Protein AF-A0A9J8B4P1-F1 (afdb_monomer)

Foldseek 3Di:
DVVVVVVVVVVVVCVVVVNVVVCVVPVVVCVCVPDPDPVFQDALCLQLVQEDEDADDPPDPRRVVSVVVSVVSSVVRNVQAVVVVPDPPDPCPPVDRDHNLVVVCVQAVGSTQDDDPVCNVVRHRYHYDDPPPPDDDPDRDHDDPD

Structure (mmCIF, N/CA/C/O backbone):
data_AF-A0A9J8B4P1-F1
#
_entry.id   AF-A0A9J8B4P1-F1
#
loop_
_atom_site.group_PDB
_atom_site.id
_atom_site.type_symbol
_atom_site.label_atom_id
_atom_site.label_alt_id
_atom_site.label_comp_id
_atom_site.label_asym_id
_atom_site.label_entity_id
_atom_site.label_seq_id
_atom_site.pdbx_PDB_ins_code
_atom_site.Cartn_x
_atom_site.Cartn_y
_atom_site.Cartn_z
_atom_site.occupancy
_atom_site.B_iso_or_equiv
_atom_site.auth_seq_id
_atom_site.auth_comp_id
_atom_site.auth_asym_id
_atom_site.auth_atom_id
_atom_site.pdbx_PDB_model_num
ATOM 1 N N . MET A 1 1 ? -28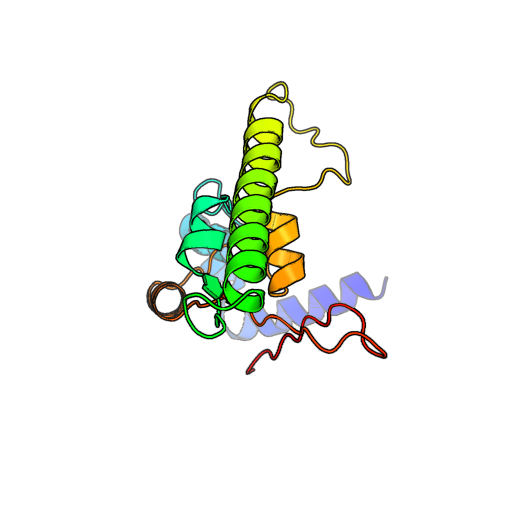.138 19.062 13.018 1.00 59.84 1 MET A N 1
ATOM 2 C CA . MET A 1 1 ? -29.060 18.254 13.854 1.00 59.84 1 MET A CA 1
ATOM 3 C C . MET A 1 1 ? -29.271 16.813 13.357 1.00 59.84 1 MET A C 1
ATOM 5 O O . MET A 1 1 ? -29.321 15.924 14.192 1.00 59.84 1 MET A O 1
ATOM 9 N N . ARG A 1 2 ? -29.331 16.532 12.039 1.00 76.94 2 ARG A N 1
ATOM 10 C CA . ARG A 1 2 ? -29.492 15.154 11.502 1.00 76.94 2 ARG A CA 1
ATOM 11 C C . ARG A 1 2 ? -28.395 14.161 11.910 1.00 76.94 2 ARG A C 1
ATOM 13 O O . ARG A 1 2 ? -28.707 13.007 12.165 1.00 76.94 2 ARG A O 1
ATOM 20 N N . LEU A 1 3 ? -27.141 14.608 12.005 1.00 86.31 3 LEU A N 1
ATOM 21 C CA . LEU A 1 3 ? -26.015 13.741 12.369 1.00 86.31 3 LEU A CA 1
ATOM 22 C C . LEU A 1 3 ? -26.206 13.078 13.741 1.00 86.31 3 LEU A C 1
ATOM 24 O O . LEU A 1 3 ? -26.005 11.880 13.867 1.00 86.31 3 LEU A O 1
ATOM 28 N N . ILE A 1 4 ? -26.670 13.835 14.739 1.00 87.50 4 ILE A N 1
ATOM 29 C CA . ILE A 1 4 ? -26.903 13.322 16.098 1.00 87.50 4 ILE A CA 1
ATOM 30 C C . ILE A 1 4 ? -27.969 12.220 16.087 1.00 87.50 4 ILE A C 1
ATOM 32 O O . ILE A 1 4 ? -27.790 11.197 16.735 1.00 87.50 4 ILE A O 1
ATOM 36 N N . LEU A 1 5 ? -29.042 12.391 15.307 1.00 89.50 5 LEU A N 1
ATOM 37 C CA . LEU A 1 5 ? -30.097 11.381 15.177 1.00 89.50 5 LEU A CA 1
ATOM 38 C C . LEU A 1 5 ? -29.591 10.105 14.489 1.00 89.50 5 LEU A C 1
ATOM 40 O O . LEU A 1 5 ? -29.938 9.007 14.913 1.00 89.50 5 LEU A O 1
ATOM 44 N N . MET A 1 6 ? -28.748 10.237 13.461 1.00 92.19 6 MET A N 1
ATOM 45 C CA . MET A 1 6 ? -28.141 9.082 12.787 1.00 92.19 6 MET A CA 1
ATOM 46 C C . MET A 1 6 ? -27.167 8.338 13.705 1.00 92.19 6 MET A C 1
ATOM 48 O O . MET A 1 6 ? -27.204 7.114 13.771 1.00 92.19 6 MET A O 1
ATOM 52 N N . LEU A 1 7 ? -26.338 9.067 14.457 1.00 89.31 7 LEU A N 1
ATOM 53 C CA . LEU A 1 7 ? -25.424 8.478 15.437 1.00 89.31 7 LEU A CA 1
ATOM 54 C C . LEU A 1 7 ? -26.180 7.789 16.581 1.00 89.31 7 LEU A C 1
ATOM 56 O O . LEU A 1 7 ? -25.760 6.729 17.036 1.00 89.31 7 LEU A O 1
ATOM 60 N N . ASP A 1 8 ? -27.313 8.346 17.015 1.00 90.69 8 ASP A N 1
ATOM 61 C CA . ASP A 1 8 ? -28.178 7.719 18.017 1.00 90.69 8 ASP A CA 1
ATOM 62 C C . ASP A 1 8 ? -28.805 6.416 17.498 1.00 90.69 8 ASP A C 1
ATOM 64 O O . ASP A 1 8 ? -28.813 5.406 18.202 1.00 90.69 8 ASP A O 1
ATOM 68 N N . GLN A 1 9 ? -29.266 6.390 16.244 1.00 92.12 9 GLN A N 1
ATOM 69 C CA . GLN A 1 9 ? -29.772 5.159 15.633 1.00 92.12 9 GLN A CA 1
ATOM 70 C C . GLN A 1 9 ? -28.678 4.109 15.431 1.00 92.12 9 GLN A C 1
ATOM 72 O O . GLN A 1 9 ? -28.901 2.942 15.752 1.00 92.12 9 GLN A O 1
ATOM 77 N N . LEU A 1 10 ? -27.486 4.512 14.981 1.00 90.56 10 LEU A N 1
ATOM 78 C CA . LEU A 1 10 ? -26.332 3.620 14.889 1.00 90.56 10 LEU A CA 1
ATOM 79 C C . LEU A 1 10 ? -26.010 3.021 16.264 1.00 90.56 10 LEU A C 1
ATOM 81 O O . LEU A 1 10 ? -25.890 1.806 16.399 1.00 90.56 10 LEU A O 1
ATOM 85 N N . ARG A 1 11 ? -25.957 3.857 17.308 1.00 89.38 11 ARG A N 1
ATOM 86 C CA . ARG A 1 11 ? -25.719 3.417 18.688 1.00 89.38 11 ARG A CA 1
ATOM 87 C C . ARG A 1 11 ? -26.765 2.405 19.149 1.00 89.38 11 ARG A C 1
ATOM 89 O O . ARG A 1 11 ? -26.389 1.390 19.727 1.00 89.38 11 ARG A O 1
ATOM 96 N N . LYS A 1 12 ? -28.051 2.663 18.897 1.00 92.88 12 LYS A N 1
ATOM 97 C CA . LYS A 1 12 ? -29.147 1.736 19.223 1.00 92.88 12 LYS A CA 1
ATOM 98 C C . LYS A 1 12 ? -29.006 0.404 18.487 1.00 92.88 12 LYS A C 1
ATOM 100 O O . LYS A 1 12 ? -29.201 -0.639 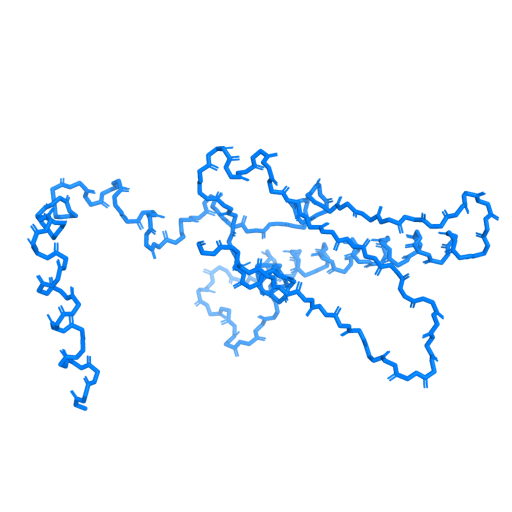19.098 1.00 92.88 12 LYS A O 1
ATOM 105 N N . GLY A 1 13 ? -28.602 0.425 17.217 1.00 92.88 13 GLY A N 1
ATOM 106 C CA . GLY A 1 13 ? -28.299 -0.788 16.453 1.00 92.88 13 GLY A CA 1
ATOM 107 C C . GLY A 1 13 ? -27.156 -1.598 17.070 1.00 92.88 13 GLY A C 1
ATOM 108 O O . GLY A 1 13 ? -27.289 -2.801 17.268 1.00 92.88 13 GLY A O 1
ATOM 109 N N . LEU A 1 14 ? -26.064 -0.936 17.460 1.00 91.56 14 LEU A N 1
ATOM 110 C CA . LEU A 1 14 ? -24.924 -1.583 18.122 1.00 91.56 14 LEU A CA 1
ATOM 111 C C . LEU A 1 14 ? -25.268 -2.098 19.533 1.00 91.56 14 LEU A C 1
ATOM 113 O O . LEU A 1 14 ? -24.717 -3.106 19.972 1.00 91.56 14 LEU A O 1
ATOM 117 N N . GLN A 1 15 ? -26.194 -1.441 20.243 1.00 93.12 15 GLN A N 1
ATOM 118 C CA . GLN A 1 15 ? -26.684 -1.890 21.553 1.00 93.12 15 GLN A CA 1
ATOM 119 C C . GLN A 1 15 ? -27.367 -3.258 21.501 1.00 93.12 15 GLN A C 1
ATOM 121 O O . GLN A 1 15 ? -27.262 -3.995 22.478 1.00 93.12 15 GLN A O 1
ATOM 126 N N . LEU A 1 16 ? -28.009 -3.619 20.383 1.00 92.50 16 LEU A N 1
ATOM 127 C CA . LEU A 1 16 ? -28.644 -4.934 20.215 1.00 92.50 16 LEU A CA 1
ATOM 128 C C . LEU A 1 16 ? -27.646 -6.095 20.336 1.00 92.50 16 LEU A C 1
ATOM 130 O O . LEU A 1 16 ? -28.035 -7.194 20.712 1.00 92.50 16 LEU A O 1
ATOM 134 N N . TYR A 1 17 ? -26.366 -5.838 20.062 1.00 90.62 17 TYR A N 1
ATOM 135 C CA . TYR A 1 17 ? -25.279 -6.816 20.144 1.00 90.62 17 TYR A CA 1
ATOM 136 C C . TYR A 1 17 ? -24.443 -6.674 21.426 1.00 90.62 17 TYR A C 1
ATOM 138 O O . TYR A 1 17 ? -23.337 -7.196 21.504 1.00 90.62 17 TYR A O 1
ATOM 146 N N . GLU A 1 18 ? -24.921 -5.898 22.406 1.00 91.00 18 GLU A N 1
ATOM 147 C CA . GLU A 1 18 ? -24.185 -5.517 23.622 1.00 91.00 18 GLU A CA 1
ATOM 148 C C . GLU A 1 18 ? -22.818 -4.846 23.374 1.00 91.00 18 GLU A C 1
ATOM 150 O O . GLU A 1 18 ? -22.034 -4.658 24.308 1.00 91.00 18 GLU A O 1
ATOM 155 N N . LEU A 1 19 ? -22.533 -4.401 22.144 1.00 88.12 19 LEU A N 1
ATOM 156 C CA . LEU A 1 19 ? -21.224 -3.862 21.775 1.00 88.12 19 LEU A CA 1
ATOM 157 C C . LEU A 1 19 ? -20.774 -2.692 22.674 1.00 88.12 19 LEU A C 1
ATOM 159 O O . LEU A 1 19 ? -19.626 -2.703 23.109 1.00 88.12 19 LEU A O 1
ATOM 163 N N . PRO A 1 20 ? -21.634 -1.725 23.063 1.00 88.25 20 PRO A N 1
ATOM 164 C CA . PRO A 1 20 ? -21.214 -0.637 23.952 1.00 88.25 20 PRO A CA 1
ATOM 165 C C . PRO A 1 20 ? -20.763 -1.105 25.339 1.00 88.25 20 PRO A C 1
ATOM 167 O O . PRO A 1 20 ? -19.941 -0.447 25.972 1.00 88.25 20 PRO A O 1
ATOM 170 N N . LYS A 1 21 ? -21.307 -2.224 25.827 1.00 90.00 21 LYS A N 1
ATOM 171 C CA . LYS A 1 21 ? -20.906 -2.828 27.100 1.00 90.00 21 LYS A CA 1
ATOM 172 C C . LYS A 1 21 ? -19.535 -3.482 26.945 1.00 90.00 21 LYS A C 1
ATOM 174 O O . LYS A 1 21 ? -18.654 -3.189 27.742 1.00 90.00 21 LYS A O 1
ATOM 179 N N . ILE A 1 22 ? -19.329 -4.251 25.873 1.00 90.31 22 ILE A N 1
ATOM 180 C CA . ILE A 1 22 ? -18.033 -4.864 25.533 1.00 90.31 22 ILE A CA 1
ATOM 181 C C . ILE A 1 22 ? -16.949 -3.792 25.373 1.00 90.31 22 ILE A C 1
ATOM 183 O O . ILE A 1 22 ? -15.906 -3.894 26.007 1.00 90.31 22 ILE A O 1
ATOM 187 N N . MET A 1 23 ? -17.218 -2.724 24.615 1.00 88.88 23 MET A N 1
ATOM 188 C CA . MET A 1 23 ? -16.279 -1.611 24.424 1.00 88.88 23 MET A CA 1
ATOM 189 C C . MET A 1 23 ? -15.918 -0.906 25.734 1.00 88.88 23 MET A C 1
ATOM 191 O O . MET A 1 23 ? -14.796 -0.439 25.885 1.00 88.88 23 MET A O 1
ATOM 195 N N . LYS A 1 24 ? -16.858 -0.815 26.684 1.00 88.50 24 LYS A N 1
ATOM 196 C CA . LYS A 1 24 ? -16.604 -0.219 28.001 1.00 88.50 24 LYS A CA 1
ATOM 197 C C . LYS A 1 24 ? -15.796 -1.151 28.910 1.00 88.50 24 LYS A C 1
ATOM 199 O O . LYS A 1 24 ? -15.020 -0.672 29.727 1.00 88.50 24 LYS A O 1
ATOM 204 N N . THR A 1 25 ? -16.003 -2.460 28.795 1.00 93.00 25 THR A N 1
ATOM 205 C CA . THR A 1 25 ? -15.314 -3.474 29.606 1.00 93.00 25 THR A CA 1
ATOM 206 C C . THR A 1 25 ? -13.911 -3.789 29.084 1.00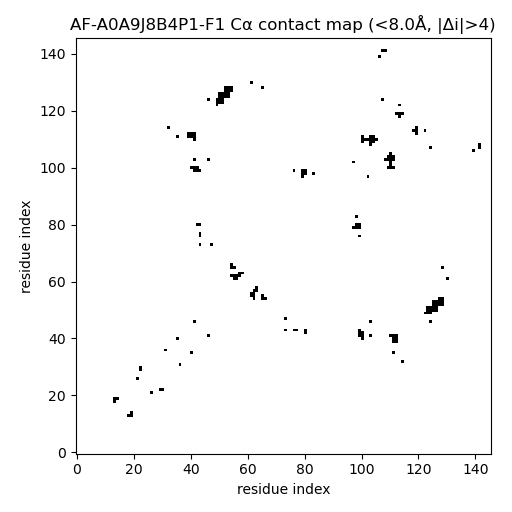 93.00 25 THR A C 1
ATOM 208 O O . THR A 1 25 ? -13.012 -4.012 29.885 1.00 93.00 25 THR A O 1
ATOM 211 N N . HIS A 1 26 ? -13.718 -3.771 27.765 1.00 90.38 26 HIS A N 1
ATOM 212 C CA . HIS A 1 26 ? -12.479 -4.136 27.072 1.00 90.38 26 HIS A CA 1
ATOM 213 C C . HIS A 1 26 ? -12.007 -2.992 26.168 1.00 90.38 26 HIS A C 1
ATOM 215 O O . HIS A 1 26 ? -11.839 -3.154 24.956 1.00 90.38 26 HIS A O 1
ATOM 221 N N . GLN A 1 27 ? -11.882 -1.796 26.746 1.00 85.44 27 GLN A N 1
ATOM 222 C CA . GLN A 1 27 ? -11.559 -0.579 26.000 1.00 85.44 27 GLN A CA 1
ATOM 223 C C . GLN A 1 27 ? -10.199 -0.676 25.298 1.00 85.44 27 GLN A C 1
ATOM 225 O O . GLN A 1 27 ? -10.069 -0.246 24.158 1.00 85.44 27 GLN A O 1
ATOM 230 N N . ASP A 1 28 ? -9.222 -1.277 25.964 1.00 83.62 28 ASP A N 1
ATOM 231 C CA . ASP A 1 28 ? -7.874 -1.554 25.471 1.00 83.62 28 ASP A CA 1
ATOM 232 C C . ASP A 1 28 ? -7.867 -2.441 24.218 1.00 83.62 28 ASP A C 1
ATOM 234 O O . ASP A 1 28 ? -7.116 -2.181 23.283 1.00 83.62 28 ASP A O 1
ATOM 238 N N . LEU A 1 29 ? -8.749 -3.442 24.160 1.00 81.81 29 LEU A N 1
ATOM 239 C CA . LEU A 1 29 ? -8.877 -4.331 23.001 1.00 81.81 29 LEU A CA 1
ATOM 240 C C . LEU A 1 29 ? -9.715 -3.714 21.878 1.00 81.81 29 LEU A C 1
ATOM 242 O O . LEU A 1 29 ? -9.470 -3.968 20.701 1.00 81.81 29 LEU A O 1
ATOM 246 N N . CYS A 1 30 ? -10.726 -2.919 22.232 1.00 81.81 30 CYS A N 1
ATOM 247 C CA . CYS A 1 30 ? -11.662 -2.343 21.271 1.00 81.81 30 CYS A CA 1
ATOM 248 C C . CYS A 1 30 ? -11.129 -1.068 20.616 1.00 81.81 30 CYS A C 1
ATOM 250 O O . CYS A 1 30 ? -11.416 -0.828 19.447 1.00 81.81 30 CYS A O 1
ATOM 252 N N . GLN A 1 31 ? -10.369 -0.241 21.335 1.00 79.62 31 GLN A N 1
ATOM 253 C CA . GLN A 1 31 ? -9.851 1.022 20.808 1.00 79.62 31 GLN A CA 1
ATOM 254 C C . GLN A 1 31 ? -9.053 0.829 19.502 1.00 79.62 31 GLN A C 1
ATOM 256 O O . GLN A 1 31 ? -9.369 1.541 18.547 1.00 79.62 31 GLN A O 1
ATOM 261 N N . PRO A 1 32 ? -8.122 -0.143 19.385 1.00 74.75 32 PRO A N 1
ATOM 262 C CA . PRO A 1 32 ? -7.376 -0.381 18.147 1.00 74.75 32 PRO A CA 1
ATOM 263 C C . PRO A 1 32 ? -8.237 -0.776 16.937 1.00 74.75 32 PRO A C 1
ATOM 265 O O . PRO A 1 32 ? -7.794 -0.626 15.802 1.00 74.75 32 PRO A O 1
ATOM 268 N N . LEU A 1 33 ? -9.463 -1.276 17.154 1.00 75.38 33 LEU A N 1
ATOM 269 C CA . LEU A 1 33 ? -10.391 -1.645 16.075 1.00 75.38 33 LEU A CA 1
ATOM 270 C C . LEU A 1 33 ? -11.036 -0.424 15.409 1.00 75.38 33 LEU A C 1
ATOM 272 O O . LEU A 1 33 ? -11.478 -0.506 14.267 1.00 75.38 33 LEU A O 1
ATOM 276 N N . PHE A 1 34 ? -11.126 0.692 16.133 1.00 75.00 34 PHE A N 1
ATOM 277 C CA . PHE A 1 34 ? -11.779 1.918 15.663 1.00 75.00 34 PHE A CA 1
ATOM 278 C C . P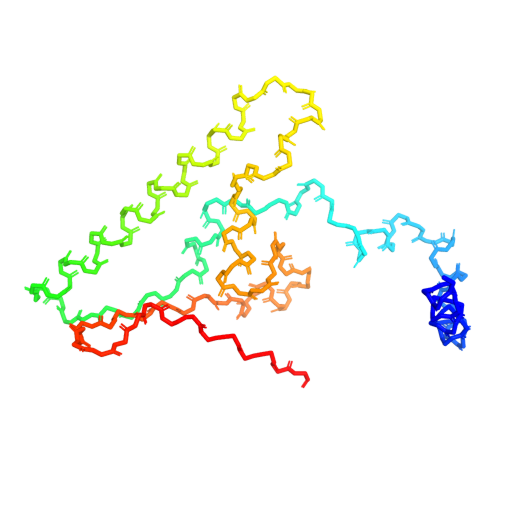HE A 1 34 ? -10.798 3.072 15.461 1.00 75.00 34 PHE A C 1
ATOM 280 O O . PHE A 1 34 ? -11.102 4.017 14.736 1.00 75.00 34 PHE A O 1
ATOM 287 N N . VAL A 1 35 ? -9.640 3.014 16.119 1.00 68.81 35 VAL A N 1
ATOM 288 C CA . VAL A 1 35 ? -8.597 4.033 16.076 1.00 68.81 35 VAL A CA 1
ATOM 289 C C . VAL A 1 35 ? -7.273 3.341 15.798 1.00 68.81 35 VAL A C 1
ATOM 291 O O . VAL A 1 35 ? -6.849 2.465 16.544 1.00 68.81 35 VAL A O 1
ATOM 294 N N . THR A 1 36 ? -6.596 3.752 14.733 1.00 64.06 36 THR A N 1
ATOM 295 C CA . THR A 1 36 ? -5.246 3.285 14.414 1.00 64.06 36 THR A CA 1
ATOM 296 C C . THR A 1 36 ? -4.272 3.660 15.532 1.00 64.06 36 THR A C 1
ATOM 298 O O . THR A 1 36 ? -4.092 4.844 15.813 1.00 64.06 36 THR A O 1
ATOM 301 N N . GLY A 1 37 ? -3.661 2.658 16.172 1.00 63.31 37 GLY A N 1
ATOM 302 C CA . GLY A 1 37 ? -2.547 2.846 17.112 1.00 63.31 37 GLY A CA 1
ATOM 303 C C . GLY A 1 37 ? -1.227 3.200 16.411 1.00 63.31 37 GLY A C 1
ATOM 304 O O . GLY A 1 37 ? -1.122 3.064 15.192 1.00 63.31 37 GLY A O 1
ATOM 305 N N . GLU A 1 38 ? -0.223 3.622 17.186 1.00 59.25 38 GLU A N 1
ATOM 306 C CA . GLU A 1 38 ? 1.090 4.077 16.683 1.00 59.25 38 GLU A CA 1
ATOM 307 C C . GLU A 1 38 ? 1.824 3.001 15.854 1.00 59.25 38 GLU A C 1
ATOM 309 O O . GLU A 1 38 ? 2.329 3.305 14.775 1.00 59.25 38 GLU A O 1
ATOM 314 N N . ASP A 1 39 ? 1.758 1.727 16.261 1.00 60.47 39 ASP A N 1
ATOM 315 C CA . ASP A 1 39 ? 2.380 0.588 15.553 1.00 60.47 39 ASP A CA 1
ATOM 316 C C . ASP A 1 39 ? 1.741 0.249 14.189 1.00 60.47 39 ASP A C 1
ATOM 318 O O . ASP A 1 39 ? 2.261 -0.570 13.429 1.00 60.47 39 ASP A O 1
ATOM 322 N N . ASN A 1 40 ? 0.601 0.862 13.851 1.00 67.12 40 ASN A N 1
ATOM 323 C CA . ASN A 1 40 ? -0.088 0.643 12.576 1.00 67.12 40 ASN A CA 1
ATOM 324 C C . ASN A 1 40 ? 0.183 1.748 11.546 1.00 67.12 40 ASN A C 1
ATOM 326 O O . ASN A 1 40 ? -0.484 1.779 10.503 1.00 67.12 40 ASN A O 1
ATOM 330 N N . LYS A 1 41 ? 1.151 2.641 11.804 1.00 78.81 41 LYS A N 1
ATOM 331 C CA . LYS A 1 41 ? 1.588 3.630 10.815 1.00 78.81 41 LYS A CA 1
ATOM 332 C C . LYS A 1 41 ? 2.086 2.917 9.553 1.00 78.81 41 LYS A C 1
ATOM 334 O O . LYS A 1 41 ? 2.780 1.901 9.619 1.00 78.81 41 LYS A O 1
ATOM 339 N N . VAL A 1 42 ? 1.665 3.428 8.401 1.00 87.25 42 VAL A N 1
ATOM 340 C CA . VAL A 1 42 ? 2.099 2.950 7.086 1.00 87.25 42 VAL A CA 1
ATOM 341 C C . VAL A 1 42 ? 3.433 3.603 6.754 1.00 87.25 42 VAL A C 1
ATOM 343 O O . VAL A 1 42 ? 3.538 4.824 6.821 1.00 87.25 42 VAL A O 1
ATOM 346 N N . ASP A 1 43 ? 4.407 2.778 6.393 1.00 91.25 43 ASP A N 1
ATOM 347 C CA . ASP A 1 43 ? 5.755 3.159 5.974 1.00 91.25 43 ASP A CA 1
ATOM 348 C C . ASP A 1 43 ? 5.962 2.824 4.485 1.00 91.25 43 ASP A C 1
ATOM 350 O O . ASP A 1 43 ? 5.152 2.111 3.868 1.00 91.25 43 ASP A O 1
ATOM 354 N N . ALA A 1 44 ? 7.006 3.394 3.879 1.00 92.94 44 ALA A N 1
ATOM 355 C CA . ALA A 1 44 ? 7.309 3.206 2.463 1.00 92.94 44 ALA A CA 1
ATOM 356 C C . ALA A 1 44 ? 7.555 1.724 2.146 1.00 92.94 44 ALA A C 1
ATOM 358 O O . ALA A 1 44 ? 7.050 1.196 1.148 1.00 92.94 44 ALA A O 1
ATOM 359 N N . VAL A 1 45 ? 8.268 1.039 3.046 1.00 93.75 45 VAL A N 1
ATOM 360 C CA . VAL A 1 45 ? 8.610 -0.384 2.941 1.00 93.75 45 VAL A CA 1
ATOM 361 C C . VAL A 1 45 ? 7.352 -1.235 2.794 1.00 93.75 45 VAL A C 1
ATOM 363 O O . VAL A 1 45 ? 7.262 -2.041 1.871 1.00 93.75 45 VAL A O 1
ATOM 366 N N . PHE A 1 46 ? 6.334 -1.008 3.621 1.00 92.44 46 PHE A N 1
ATOM 367 C CA . PHE A 1 46 ? 5.085 -1.755 3.588 1.00 92.44 46 PHE A CA 1
ATOM 368 C C . PHE A 1 46 ? 4.368 -1.618 2.241 1.00 92.44 46 PHE A C 1
ATOM 370 O O . PHE A 1 46 ? 3.893 -2.617 1.696 1.00 92.44 46 PHE A O 1
ATOM 377 N N . ILE A 1 47 ? 4.274 -0.409 1.675 1.00 93.12 47 ILE A N 1
ATOM 378 C CA . ILE A 1 47 ? 3.625 -0.214 0.366 1.00 93.12 47 ILE A CA 1
ATOM 379 C C . ILE A 1 47 ? 4.394 -0.969 -0.725 1.00 93.12 47 ILE A C 1
ATOM 381 O O . ILE A 1 47 ? 3.781 -1.639 -1.560 1.00 93.12 47 ILE A O 1
ATOM 385 N N . LEU A 1 48 ? 5.726 -0.896 -0.712 1.00 93.50 48 LEU A N 1
ATOM 386 C CA . LEU A 1 48 ? 6.581 -1.522 -1.721 1.00 93.50 48 LEU A CA 1
ATOM 387 C C . LEU A 1 48 ? 6.580 -3.053 -1.615 1.00 93.50 48 LEU A C 1
ATOM 389 O O . LEU A 1 48 ? 6.384 -3.730 -2.624 1.00 93.50 48 LEU A O 1
ATOM 393 N N . GLU A 1 49 ? 6.701 -3.614 -0.411 1.00 93.44 49 GLU A N 1
ATOM 394 C CA . GLU A 1 49 ? 6.673 -5.065 -0.174 1.00 93.44 49 GLU A CA 1
ATOM 395 C C . GLU A 1 49 ? 5.346 -5.708 -0.579 1.00 93.44 49 GLU A C 1
ATOM 397 O O . GLU A 1 49 ? 5.315 -6.860 -1.023 1.00 93.44 49 GLU A O 1
ATOM 402 N N . ASN A 1 50 ? 4.245 -4.968 -0.455 1.00 92.69 50 ASN A N 1
ATOM 403 C CA . ASN A 1 50 ? 2.921 -5.431 -0.857 1.00 92.69 50 ASN A CA 1
ATOM 404 C C . ASN A 1 50 ? 2.579 -5.076 -2.309 1.00 92.69 50 ASN A C 1
ATOM 406 O O . ASN A 1 50 ? 1.559 -5.531 -2.829 1.00 92.69 50 ASN A O 1
ATOM 410 N N . SER A 1 51 ? 3.435 -4.323 -3.001 1.00 93.06 51 SER A N 1
ATOM 411 C CA . SER A 1 51 ? 3.261 -4.019 -4.417 1.00 93.06 51 SER A CA 1
ATOM 412 C C . SER A 1 51 ? 3.620 -5.219 -5.294 1.00 93.06 51 SER A C 1
ATOM 414 O O . SER A 1 51 ? 4.622 -5.912 -5.104 1.00 93.06 51 SER A O 1
ATOM 416 N N . ARG A 1 52 ? 2.775 -5.486 -6.287 1.00 94.25 52 ARG A N 1
ATOM 417 C CA . ARG A 1 52 ? 2.963 -6.512 -7.318 1.00 94.25 52 ARG A CA 1
ATOM 418 C C . ARG A 1 52 ? 2.878 -5.840 -8.689 1.00 94.25 52 ARG A C 1
ATOM 420 O O . ARG A 1 52 ? 1.814 -5.856 -9.317 1.00 94.25 52 ARG A O 1
ATOM 427 N N . PRO A 1 53 ? 3.965 -5.181 -9.127 1.00 93.12 53 PRO A N 1
ATOM 428 C CA . PRO A 1 53 ? 4.051 -4.614 -10.463 1.00 93.12 53 PRO A CA 1
ATOM 429 C C . PRO A 1 53 ? 4.073 -5.706 -11.534 1.00 93.12 53 PRO A C 1
ATOM 431 O O . PRO A 1 53 ? 4.804 -6.691 -11.435 1.00 93.12 53 PRO A O 1
ATOM 434 N N . VAL A 1 54 ? 3.265 -5.517 -12.574 1.00 93.12 54 VAL A N 1
ATOM 435 C CA . VAL A 1 54 ? 3.232 -6.376 -13.760 1.00 93.12 54 VAL A CA 1
ATOM 436 C C . VAL A 1 54 ? 4.114 -5.742 -14.825 1.00 93.12 54 VAL A C 1
ATOM 438 O O . VAL A 1 54 ? 3.672 -4.846 -15.542 1.00 93.12 54 VAL A O 1
ATOM 441 N N . PHE A 1 55 ? 5.362 -6.195 -14.902 1.00 91.62 55 PHE A N 1
ATOM 442 C CA . PHE A 1 55 ? 6.329 -5.690 -15.869 1.00 91.62 55 PHE A CA 1
ATOM 443 C C . PHE A 1 55 ? 6.138 -6.294 -17.264 1.00 91.62 55 PHE A C 1
ATOM 445 O O . PHE A 1 55 ? 5.744 -7.450 -17.429 1.00 91.62 55 PHE A O 1
ATOM 452 N N . SER A 1 56 ? 6.500 -5.503 -18.266 1.00 91.94 56 SER A N 1
ATOM 453 C CA . SER A 1 56 ? 6.762 -5.926 -19.634 1.00 91.94 56 SER A CA 1
ATOM 454 C C . SER A 1 56 ? 8.004 -6.826 -19.706 1.00 91.94 56 SER A C 1
ATOM 456 O O . SER A 1 56 ? 8.779 -6.951 -18.754 1.00 91.94 56 SER A O 1
ATOM 458 N N . GLU A 1 57 ? 8.214 -7.440 -20.872 1.00 93.31 57 GLU A N 1
ATOM 459 C CA . GLU A 1 57 ? 9.324 -8.360 -21.135 1.00 93.31 57 GLU A CA 1
ATOM 460 C C . GLU A 1 57 ? 10.697 -7.763 -20.781 1.00 93.31 57 GLU A C 1
ATOM 462 O O . GLU A 1 57 ? 11.030 -6.638 -21.178 1.00 93.31 57 GLU A O 1
ATOM 467 N N . ILE A 1 58 ? 11.502 -8.542 -20.052 1.00 91.31 58 ILE A N 1
ATOM 468 C CA . ILE A 1 58 ? 12.844 -8.158 -19.603 1.00 91.31 58 ILE A CA 1
ATOM 469 C C . ILE A 1 58 ? 13.717 -7.817 -20.816 1.00 91.31 58 ILE A C 1
ATOM 471 O O . ILE A 1 58 ? 13.779 -8.560 -21.789 1.00 91.31 58 ILE A O 1
ATOM 475 N N . GLY A 1 59 ? 14.411 -6.679 -20.747 1.00 88.31 59 GLY A N 1
ATOM 476 C CA . GLY A 1 59 ? 15.256 -6.174 -21.834 1.00 88.31 59 GLY A CA 1
ATOM 477 C C . GLY A 1 59 ? 14.530 -5.268 -22.834 1.00 88.31 59 GLY A C 1
ATOM 478 O O . GLY A 1 59 ? 15.188 -4.576 -23.610 1.00 88.31 59 GLY A O 1
ATOM 479 N N . SER A 1 60 ? 13.196 -5.187 -22.785 1.00 89.81 60 SER A N 1
ATOM 480 C CA . SER A 1 60 ? 12.446 -4.210 -23.579 1.00 89.81 60 SER A CA 1
ATOM 481 C C . SER A 1 60 ? 12.637 -2.776 -23.063 1.00 89.81 60 SER A C 1
ATOM 483 O O . SER A 1 60 ? 12.891 -2.530 -21.879 1.00 89.81 60 SER A O 1
ATOM 485 N N . ALA A 1 61 ? 12.451 -1.790 -23.948 1.00 89.19 61 ALA A N 1
ATOM 486 C CA . ALA A 1 61 ? 12.443 -0.380 -23.553 1.00 89.19 61 ALA A CA 1
ATOM 487 C C . ALA A 1 61 ? 11.322 -0.069 -22.541 1.00 89.19 61 ALA A C 1
ATOM 489 O O . ALA A 1 61 ? 11.533 0.735 -21.632 1.00 89.19 61 ALA A O 1
ATOM 490 N N . LYS A 1 62 ? 10.169 -0.748 -22.672 1.00 88.31 62 LYS A N 1
ATOM 491 C CA . LYS A 1 62 ? 9.040 -0.653 -21.736 1.00 88.31 62 LYS A CA 1
ATOM 492 C C . LYS A 1 62 ? 9.456 -1.115 -20.343 1.00 88.31 62 LYS A C 1
ATOM 494 O O . LYS A 1 62 ? 9.340 -0.334 -19.409 1.00 88.31 62 LYS A O 1
ATOM 499 N N . HIS A 1 63 ? 10.060 -2.297 -20.225 1.00 92.12 63 HIS A N 1
ATOM 500 C CA . HIS A 1 63 ? 10.549 -2.823 -18.948 1.00 92.12 63 HIS A CA 1
ATOM 501 C C . HIS A 1 63 ? 11.530 -1.871 -18.254 1.00 92.12 63 HIS A C 1
ATOM 503 O O . HIS A 1 63 ? 11.400 -1.597 -17.066 1.00 92.12 63 HIS A O 1
ATOM 509 N N . ARG A 1 64 ? 12.481 -1.289 -19.000 1.00 91.25 64 ARG A N 1
ATOM 510 C CA . ARG A 1 64 ? 13.408 -0.292 -18.437 1.00 91.25 64 ARG A CA 1
ATOM 511 C C . ARG A 1 64 ? 12.668 0.923 -17.868 1.00 91.25 64 ARG A C 1
ATOM 513 O O . ARG A 1 64 ? 13.037 1.422 -16.810 1.00 91.25 64 ARG A O 1
ATOM 520 N N . MET A 1 65 ? 11.649 1.409 -18.573 1.00 90.19 65 MET A N 1
ATOM 521 C CA . MET A 1 65 ? 10.859 2.554 -18.125 1.00 90.19 65 MET A CA 1
ATOM 522 C C . MET A 1 65 ? 10.012 2.225 -16.892 1.00 90.19 65 MET A C 1
ATOM 524 O O . MET A 1 65 ? 9.994 3.007 -15.950 1.00 90.19 65 MET A O 1
ATOM 528 N N . GLU A 1 66 ? 9.369 1.060 -16.863 1.00 93.00 66 GLU A N 1
ATOM 529 C CA . GLU A 1 66 ? 8.577 0.584 -15.722 1.00 93.00 66 GLU A CA 1
ATOM 530 C C . GLU A 1 66 ? 9.428 0.411 -14.458 1.00 93.00 66 GLU A C 1
ATOM 532 O O . GLU A 1 66 ? 9.031 0.851 -13.381 1.00 93.00 66 GLU A O 1
ATOM 537 N N . THR A 1 67 ? 10.626 -0.169 -14.585 1.00 93.94 67 THR A N 1
ATOM 538 C CA . THR A 1 67 ? 11.578 -0.295 -13.472 1.00 93.94 67 THR A CA 1
ATOM 539 C C . THR A 1 67 ? 11.988 1.074 -12.941 1.00 93.94 67 THR A C 1
ATOM 541 O O . THR A 1 67 ? 11.982 1.291 -11.733 1.00 93.94 67 THR A O 1
ATOM 544 N N . ASN A 1 68 ? 12.270 2.030 -13.830 1.00 93.88 68 ASN A N 1
ATOM 545 C CA . ASN A 1 68 ? 12.571 3.396 -13.412 1.00 93.88 68 ASN A CA 1
ATOM 546 C C . ASN A 1 68 ? 11.388 4.037 -12.674 1.00 93.88 68 ASN A C 1
ATOM 548 O O . ASN A 1 68 ? 11.606 4.685 -11.658 1.00 93.88 68 ASN A O 1
ATOM 552 N N . ILE A 1 69 ? 10.148 3.832 -13.139 1.00 92.81 69 ILE A N 1
ATOM 553 C CA . ILE A 1 69 ? 8.943 4.333 -12.457 1.00 92.81 69 ILE A CA 1
ATOM 554 C C . ILE A 1 69 ? 8.852 3.773 -11.033 1.00 92.81 69 ILE A C 1
ATOM 556 O O . ILE A 1 69 ? 8.602 4.538 -10.106 1.00 92.81 69 ILE A O 1
ATOM 560 N N . MET A 1 70 ? 9.080 2.470 -10.842 1.00 94.94 70 MET A N 1
ATOM 561 C CA . MET A 1 70 ? 9.041 1.867 -9.504 1.00 94.94 70 MET A CA 1
ATOM 562 C C . MET A 1 70 ? 10.161 2.376 -8.596 1.00 94.94 70 MET A C 1
ATOM 564 O O . MET A 1 70 ? 9.901 2.626 -7.423 1.00 94.94 70 MET A O 1
ATOM 568 N N . ASN A 1 71 ? 11.366 2.587 -9.131 1.00 94.88 71 ASN A N 1
ATOM 569 C CA . ASN A 1 71 ? 12.473 3.168 -8.369 1.00 94.88 71 ASN A CA 1
ATOM 570 C C . ASN A 1 71 ? 12.153 4.602 -7.929 1.00 94.88 71 ASN A C 1
ATOM 572 O O . ASN A 1 71 ? 12.268 4.918 -6.753 1.00 94.88 71 ASN A O 1
ATOM 576 N N . PHE A 1 72 ? 11.651 5.442 -8.842 1.00 95.62 72 PHE A N 1
ATOM 577 C CA . PHE A 1 72 ? 11.210 6.794 -8.489 1.00 95.62 72 PHE A CA 1
ATOM 578 C C . PHE A 1 72 ? 10.087 6.781 -7.457 1.00 95.62 72 PHE A C 1
ATOM 580 O O . PHE A 1 72 ? 10.061 7.622 -6.567 1.00 95.62 72 PHE A O 1
ATOM 587 N N . PHE A 1 73 ? 9.146 5.844 -7.575 1.00 94.56 73 PHE A N 1
ATOM 588 C CA . PHE A 1 73 ? 8.067 5.715 -6.607 1.00 94.56 73 PHE A CA 1
ATOM 589 C C . PHE A 1 73 ? 8.595 5.334 -5.220 1.00 94.56 73 PHE A C 1
ATOM 591 O O . PHE A 1 73 ? 8.141 5.895 -4.227 1.00 94.56 73 PHE A O 1
ATOM 598 N N . GLN A 1 74 ? 9.578 4.437 -5.152 1.00 95.25 74 GLN A N 1
ATOM 599 C CA . GLN A 1 74 ? 10.268 4.100 -3.913 1.00 95.25 74 GLN A CA 1
ATOM 600 C C . GLN A 1 74 ? 10.984 5.315 -3.310 1.00 95.25 74 GLN A C 1
ATOM 602 O O . GLN A 1 74 ? 10.747 5.623 -2.144 1.00 95.25 74 GLN A O 1
ATOM 607 N N . ASP A 1 75 ? 11.799 6.019 -4.098 1.00 95.44 75 ASP A N 1
ATOM 608 C CA . ASP A 1 75 ? 12.530 7.206 -3.638 1.00 95.44 75 ASP A CA 1
ATOM 609 C C . ASP A 1 75 ? 11.562 8.282 -3.121 1.00 95.44 75 ASP A C 1
ATOM 611 O O . ASP A 1 75 ? 11.769 8.862 -2.058 1.00 95.44 75 ASP A O 1
ATOM 615 N N . TYR A 1 76 ? 10.451 8.486 -3.833 1.00 94.19 76 TYR A N 1
ATOM 616 C CA . TYR A 1 76 ? 9.412 9.443 -3.463 1.00 94.19 76 TYR A CA 1
ATOM 617 C C . TYR A 1 76 ? 8.706 9.090 -2.148 1.00 94.19 76 TYR A C 1
ATOM 619 O O . TYR A 1 76 ? 8.451 9.967 -1.323 1.00 94.19 76 TYR A O 1
ATOM 627 N N . LEU A 1 77 ? 8.376 7.811 -1.933 1.00 94.19 77 LEU A N 1
ATOM 628 C CA . LEU A 1 77 ? 7.783 7.365 -0.671 1.00 94.19 77 LEU A CA 1
ATOM 629 C C . LEU A 1 77 ? 8.747 7.568 0.503 1.00 94.19 77 LEU A C 1
ATOM 631 O O . LEU A 1 77 ? 8.310 8.012 1.563 1.00 94.19 77 LEU A O 1
ATOM 635 N N . GLN A 1 78 ? 10.034 7.274 0.301 1.00 93.19 78 GLN A N 1
ATOM 636 C CA . GLN A 1 78 ? 11.060 7.440 1.329 1.00 93.19 78 GLN A CA 1
ATOM 637 C C . GLN A 1 78 ? 11.273 8.917 1.682 1.00 93.19 78 GLN A C 1
ATOM 639 O O . GLN A 1 78 ? 11.307 9.261 2.857 1.00 93.19 78 GLN A O 1
ATOM 644 N N . GLU A 1 79 ? 11.326 9.804 0.684 1.00 92.12 79 GLU A N 1
ATOM 645 C CA . GLU A 1 79 ? 11.457 11.252 0.900 1.00 92.12 79 GLU A CA 1
ATOM 646 C C . GLU A 1 79 ? 10.321 11.804 1.777 1.00 92.12 79 GLU A C 1
ATOM 648 O O . GLU A 1 79 ? 10.551 12.617 2.678 1.00 92.12 79 GLU A O 1
ATOM 653 N N . ILE A 1 80 ? 9.087 11.344 1.543 1.00 91.00 80 ILE A N 1
ATOM 654 C CA . ILE A 1 80 ? 7.924 11.725 2.354 1.00 91.00 80 ILE A CA 1
ATOM 655 C C . ILE A 1 80 ? 8.053 11.180 3.772 1.00 91.00 80 ILE A C 1
ATOM 657 O O . ILE A 1 80 ? 7.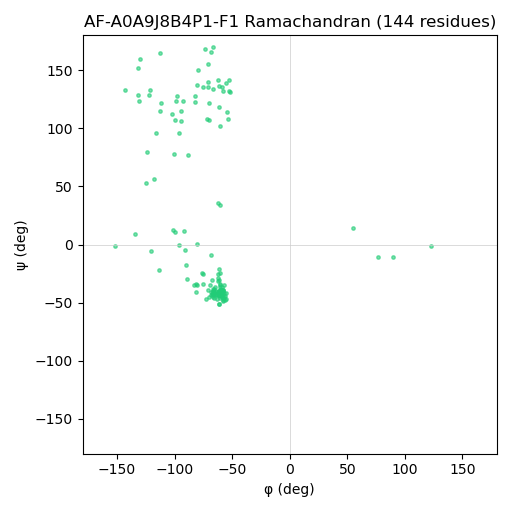798 11.912 4.726 1.00 91.00 80 ILE A O 1
ATOM 661 N N . GLU A 1 81 ? 8.438 9.914 3.920 1.00 89.94 81 GLU A N 1
ATOM 662 C CA . GLU A 1 81 ? 8.594 9.281 5.228 1.00 89.94 81 GLU A CA 1
ATOM 663 C C . GLU A 1 81 ? 9.661 9.972 6.087 1.00 89.94 81 GLU A C 1
ATOM 665 O O . GLU A 1 81 ? 9.423 10.233 7.269 1.00 89.94 81 GLU A O 1
ATOM 670 N N . ASP A 1 82 ? 10.800 10.321 5.494 1.00 87.75 82 ASP A N 1
ATOM 671 C CA . ASP A 1 82 ? 11.893 11.019 6.174 1.00 87.75 82 ASP A CA 1
ATOM 672 C C . ASP A 1 82 ? 11.460 12.446 6.562 1.00 87.75 82 ASP A C 1
ATOM 674 O O . ASP A 1 82 ? 11.674 12.894 7.693 1.00 87.75 82 ASP A O 1
ATOM 678 N N . SER A 1 83 ? 10.726 13.127 5.673 1.00 83.44 83 SER A N 1
ATOM 679 C CA . SER A 1 83 ? 10.149 14.454 5.937 1.00 83.44 83 SER A CA 1
ATOM 680 C C . SER A 1 83 ? 9.128 14.455 7.085 1.00 83.44 83 SER A C 1
ATOM 682 O O . SER A 1 83 ? 8.915 15.488 7.724 1.00 83.44 83 SER A O 1
ATOM 684 N N . GLU A 1 84 ? 8.477 13.321 7.364 1.00 74.44 84 GLU A N 1
ATOM 685 C CA . GLU A 1 84 ? 7.579 13.167 8.513 1.00 74.44 84 GLU A CA 1
ATOM 686 C C . GLU A 1 84 ? 8.330 13.005 9.847 1.00 74.44 84 GLU A C 1
ATOM 688 O O . GLU A 1 84 ? 7.752 13.298 10.897 1.00 74.44 84 GLU A O 1
ATOM 693 N N . GLN A 1 85 ? 9.581 12.530 9.830 1.00 65.31 85 GLN A N 1
ATOM 694 C CA . GLN A 1 85 ? 10.384 12.269 11.034 1.00 65.31 85 GLN A CA 1
ATOM 695 C C . GLN A 1 85 ? 11.201 13.487 11.490 1.00 65.31 85 GLN A C 1
ATOM 697 O O . GLN A 1 85 ? 11.389 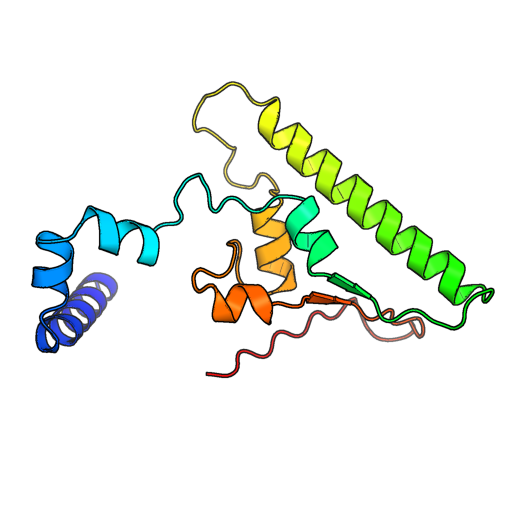13.670 12.692 1.00 65.31 85 GLN A O 1
ATOM 702 N N . ASP A 1 86 ? 11.610 14.358 10.564 1.00 55.44 86 ASP A N 1
ATOM 703 C CA . ASP A 1 86 ? 12.391 15.575 10.852 1.00 55.44 86 ASP A CA 1
ATOM 704 C C . ASP A 1 86 ? 11.549 16.770 11.353 1.00 55.44 86 ASP A C 1
ATOM 706 O O . ASP A 1 86 ? 12.070 17.853 11.646 1.00 55.44 86 ASP A O 1
ATOM 710 N N . GLY A 1 87 ? 10.230 16.603 11.483 1.00 53.66 87 GLY A N 1
ATOM 711 C CA . GLY A 1 87 ? 9.357 17.609 12.083 1.00 53.66 87 GLY A CA 1
ATOM 712 C C . GLY A 1 87 ? 9.570 17.712 13.602 1.00 53.66 87 GLY A C 1
ATOM 713 O O . GLY A 1 87 ? 9.691 16.686 14.273 1.00 53.66 87 GLY A O 1
ATOM 714 N N . PRO A 1 88 ? 9.569 18.921 14.207 1.00 44.00 88 PRO A N 1
ATOM 715 C CA . PRO A 1 88 ? 9.570 19.031 15.663 1.00 44.00 88 PRO A CA 1
ATOM 716 C C . PRO A 1 88 ? 8.380 18.238 16.210 1.00 44.00 88 PRO A C 1
ATOM 718 O O . PRO A 1 88 ? 7.297 18.325 15.634 1.00 44.00 88 PRO A O 1
ATOM 721 N N . SER A 1 89 ? 8.579 17.502 17.311 1.00 49.69 89 SER A N 1
ATOM 722 C CA . SER A 1 89 ? 7.629 16.603 18.002 1.00 49.69 89 SER A CA 1
ATOM 723 C C . SER A 1 89 ? 6.365 17.289 18.560 1.00 49.69 89 SER A C 1
ATOM 725 O O . SER A 1 89 ? 5.862 16.951 19.628 1.00 49.69 89 SER A O 1
ATOM 727 N N . ASN A 1 90 ? 5.850 18.290 17.859 1.00 42.47 90 ASN A N 1
ATOM 728 C CA . ASN A 1 90 ? 4.579 18.927 18.089 1.00 42.47 90 ASN A CA 1
ATOM 729 C C . ASN A 1 90 ? 3.574 18.305 17.130 1.00 42.47 90 ASN A C 1
ATOM 731 O O . ASN A 1 90 ? 3.778 18.297 15.920 1.00 42.47 90 ASN A O 1
ATOM 735 N N . ASN A 1 91 ? 2.458 17.857 17.693 1.00 48.03 91 ASN A N 1
ATOM 736 C CA . ASN A 1 91 ? 1.273 17.282 17.051 1.00 48.03 91 ASN A CA 1
ATOM 737 C C . ASN A 1 91 ? 0.546 18.224 16.059 1.00 48.03 91 ASN A C 1
ATOM 739 O O . ASN A 1 91 ? -0.674 18.191 15.942 1.00 48.03 91 ASN A O 1
ATOM 743 N N . ASN A 1 92 ? 1.279 19.075 15.346 1.00 47.50 92 ASN A N 1
ATOM 744 C CA . ASN A 1 92 ? 0.796 20.018 14.354 1.00 47.50 92 ASN A CA 1
ATOM 745 C C . ASN A 1 92 ? 1.406 19.675 12.993 1.00 47.50 92 ASN A C 1
ATOM 747 O O . ASN A 1 92 ? 2.031 20.516 12.348 1.00 47.50 92 ASN A O 1
ATOM 751 N N . ILE A 1 93 ? 1.202 18.435 12.544 1.00 54.16 93 ILE A N 1
ATOM 752 C CA . ILE A 1 93 ? 1.235 18.147 11.112 1.00 54.16 93 ILE A CA 1
ATOM 753 C C . ILE A 1 93 ? 0.232 19.116 10.477 1.00 54.16 93 ILE A C 1
ATOM 755 O O . ILE A 1 93 ? -0.961 19.062 10.792 1.00 54.16 93 ILE A O 1
ATOM 759 N N . ALA A 1 94 ? 0.714 20.054 9.657 1.00 52.91 94 ALA A N 1
ATOM 760 C CA . ALA A 1 94 ? -0.152 21.032 9.013 1.00 52.91 94 ALA A CA 1
ATOM 761 C C . ALA A 1 94 ? -1.299 20.286 8.305 1.00 52.91 94 ALA A C 1
ATOM 763 O O . ALA A 1 94 ? -1.035 19.301 7.607 1.00 52.91 94 ALA A O 1
ATOM 764 N N . PRO A 1 95 ? -2.567 20.695 8.489 1.00 48.88 95 PRO A N 1
ATOM 765 C CA . PRO A 1 95 ? -3.695 20.019 7.867 1.00 48.88 95 PRO A CA 1
ATOM 766 C C . PRO A 1 95 ? -3.531 20.075 6.344 1.00 48.88 95 PRO A C 1
ATOM 768 O O . PRO A 1 95 ? -3.753 21.111 5.727 1.00 48.88 95 PRO A O 1
ATOM 771 N N . GLY A 1 96 ? -3.097 18.958 5.753 1.00 60.88 96 GLY A N 1
ATOM 772 C CA . GLY A 1 96 ? -2.788 18.861 4.326 1.00 60.88 96 GLY A CA 1
ATOM 773 C C . GLY A 1 96 ? -1.368 18.415 3.978 1.00 60.88 96 GLY A C 1
ATOM 774 O O . GLY A 1 96 ? -1.100 18.272 2.789 1.00 60.88 96 GLY A O 1
ATOM 775 N N . SER A 1 97 ? -0.476 18.154 4.944 1.00 74.88 97 SER A N 1
ATOM 776 C CA . SER A 1 97 ? 0.799 17.515 4.601 1.00 74.88 97 SER A CA 1
ATOM 777 C C . SER A 1 97 ? 0.538 16.134 3.991 1.00 74.88 97 SER A C 1
ATOM 779 O O . SER A 1 97 ? -0.333 15.375 4.441 1.00 74.88 97 SER A O 1
ATOM 781 N N . LEU A 1 98 ? 1.266 15.832 2.921 1.00 83.88 98 LEU A N 1
ATOM 782 C CA . LEU A 1 98 ? 1.250 14.513 2.317 1.00 83.88 98 LEU A CA 1
ATOM 783 C C . LEU A 1 98 ? 1.967 13.549 3.263 1.00 83.88 98 LEU A C 1
ATOM 785 O O . LEU A 1 98 ? 3.004 13.899 3.816 1.00 83.88 98 LEU A O 1
ATOM 789 N N . THR A 1 99 ? 1.383 12.372 3.468 1.00 89.69 99 THR A N 1
ATOM 790 C CA . THR A 1 99 ? 1.987 11.306 4.266 1.00 89.69 99 THR A CA 1
ATOM 791 C C . THR A 1 99 ? 1.954 9.997 3.501 1.00 89.69 99 THR A C 1
ATOM 793 O O . THR A 1 99 ? 1.107 9.821 2.615 1.00 89.69 99 THR A O 1
ATOM 796 N N . VAL A 1 100 ? 2.805 9.044 3.874 1.00 91.25 100 VAL A N 1
ATOM 797 C CA . VAL A 1 100 ? 2.792 7.705 3.261 1.00 91.25 100 VAL A CA 1
ATOM 798 C C . VAL A 1 100 ? 1.419 7.039 3.426 1.00 91.25 100 VAL A C 1
ATOM 80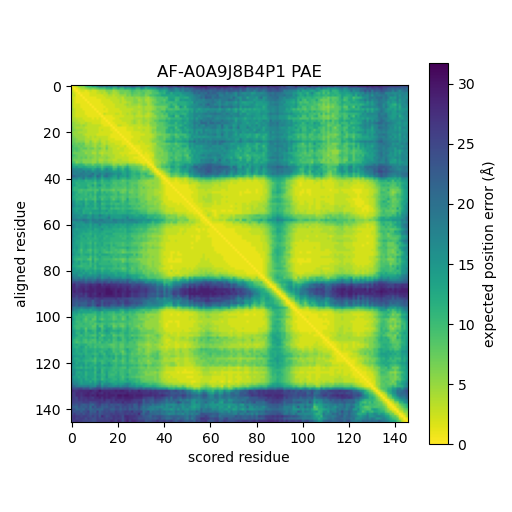0 O O . VAL A 1 100 ? 0.861 6.487 2.475 1.00 91.25 100 VAL A O 1
ATOM 803 N N . GLY A 1 101 ? 0.791 7.196 4.596 1.00 89.69 101 GLY A N 1
ATOM 804 C CA . GLY A 1 101 ? -0.580 6.734 4.836 1.00 89.69 101 GLY A CA 1
ATOM 805 C C . GLY A 1 101 ? -1.616 7.381 3.905 1.00 89.69 101 GLY A C 1
ATOM 806 O O . GLY A 1 101 ? -2.533 6.706 3.445 1.00 89.69 101 GLY A O 1
ATOM 807 N N . ARG A 1 102 ? -1.466 8.664 3.549 1.00 88.25 102 ARG A N 1
ATOM 808 C CA . ARG A 1 102 ? -2.348 9.321 2.562 1.00 88.25 102 ARG A CA 1
ATOM 809 C C . ARG A 1 102 ? -2.129 8.793 1.148 1.00 88.25 102 ARG A C 1
ATOM 811 O O . ARG A 1 102 ? -3.099 8.681 0.402 1.00 88.25 102 ARG A O 1
ATOM 818 N N . ILE A 1 103 ? -0.897 8.438 0.787 1.00 91.00 103 ILE A N 1
ATOM 819 C CA . ILE A 1 103 ? -0.619 7.782 -0.496 1.00 91.00 103 ILE A CA 1
ATOM 820 C C . ILE A 1 103 ? -1.271 6.402 -0.530 1.00 91.00 103 ILE A C 1
ATOM 822 O O . ILE A 1 103 ? -1.976 6.095 -1.488 1.00 91.00 103 ILE A O 1
ATOM 826 N N . MET A 1 104 ? -1.134 5.601 0.531 1.00 90.00 104 MET A N 1
ATOM 827 C CA . MET A 1 104 ? -1.842 4.322 0.637 1.00 90.00 104 MET A CA 1
ATOM 828 C C . MET A 1 104 ? -3.359 4.522 0.525 1.00 90.00 104 MET A C 1
ATOM 830 O O . MET A 1 104 ? -4.011 3.858 -0.277 1.00 90.00 104 MET A O 1
ATOM 834 N N . GLN A 1 105 ? -3.918 5.516 1.225 1.00 88.62 105 GLN A N 1
ATOM 835 C CA . GLN A 1 105 ? -5.338 5.849 1.121 1.00 88.62 105 GLN A CA 1
ATOM 836 C C . GLN A 1 105 ? -5.755 6.188 -0.310 1.00 88.62 105 GLN A C 1
ATOM 838 O O . GLN A 1 105 ? -6.837 5.802 -0.740 1.00 88.62 105 GLN A O 1
ATOM 843 N N . TRP A 1 106 ? -4.914 6.892 -1.059 1.00 87.75 106 TRP A N 1
ATOM 844 C CA . TRP A 1 106 ? -5.192 7.205 -2.452 1.00 87.75 106 TRP A CA 1
ATOM 845 C C . TRP A 1 106 ? -5.103 5.970 -3.365 1.00 87.75 106 TRP A C 1
ATOM 847 O O . TRP A 1 106 ? -5.957 5.798 -4.232 1.00 87.75 106 TRP A O 1
ATOM 857 N N . LEU A 1 107 ? -4.134 5.078 -3.137 1.00 87.31 107 LEU A N 1
ATOM 858 C CA . LEU A 1 107 ? -3.946 3.857 -3.928 1.00 87.31 107 LEU A CA 1
ATOM 859 C C . LEU A 1 107 ? -5.066 2.827 -3.724 1.00 87.31 107 LEU A C 1
ATOM 861 O O . LEU A 1 107 ? -5.484 2.174 -4.680 1.00 87.31 107 LEU A O 1
ATOM 865 N N . ILE A 1 108 ? -5.521 2.647 -2.481 1.00 85.06 108 ILE A N 1
ATOM 866 C CA . ILE A 1 108 ? -6.386 1.518 -2.090 1.00 85.06 108 ILE A CA 1
ATOM 867 C C . ILE A 1 108 ? -7.593 1.915 -1.225 1.00 85.06 108 ILE A C 1
ATOM 869 O O . ILE A 1 108 ? -8.249 1.056 -0.641 1.00 85.06 108 ILE A O 1
ATOM 873 N N . GLY A 1 109 ? -7.867 3.206 -1.056 1.00 85.25 109 GLY A N 1
ATOM 874 C CA . GLY A 1 109 ? -8.978 3.707 -0.238 1.00 85.25 109 GLY A CA 1
ATOM 875 C C . GLY A 1 109 ? -8.756 3.659 1.279 1.00 85.25 109 GLY A C 1
ATOM 876 O O . GLY A 1 109 ? -9.534 4.264 2.014 1.00 85.25 109 GLY A O 1
ATOM 877 N N . GLN A 1 110 ? -7.706 2.987 1.765 1.00 82.75 110 GLN A N 1
ATOM 878 C CA . GLN A 1 110 ? -7.379 2.857 3.190 1.00 82.75 110 GLN A CA 1
ATOM 879 C C . GLN A 1 110 ? -5.980 3.386 3.485 1.00 82.75 110 GLN A C 1
ATOM 881 O O . GLN A 1 110 ? -5.022 3.002 2.829 1.00 82.75 110 GLN A O 1
ATOM 886 N N . GLY A 1 111 ? -5.863 4.263 4.482 1.00 85.00 111 GLY A N 1
ATOM 887 C CA . GLY A 1 111 ? -4.576 4.831 4.901 1.00 85.00 111 GLY A CA 1
ATOM 888 C C . GLY A 1 111 ? -3.867 4.059 6.010 1.00 85.00 111 GLY A C 1
ATOM 889 O O . GLY A 1 111 ? -2.940 4.590 6.612 1.00 85.00 111 GLY A O 1
ATOM 890 N N . HIS A 1 112 ? -4.337 2.851 6.327 1.00 84.94 112 HIS A N 1
ATOM 891 C CA . HIS A 1 112 ? -3.837 2.026 7.423 1.00 84.94 112 HIS A CA 1
ATOM 892 C C . HIS A 1 112 ? -3.568 0.592 6.968 1.00 84.94 112 HIS A C 1
ATOM 894 O O . HIS A 1 112 ? -4.218 0.086 6.050 1.00 84.94 112 HIS A O 1
ATOM 900 N N . LYS A 1 113 ? -2.620 -0.070 7.640 1.00 86.88 113 LYS A N 1
ATOM 901 C CA . LYS A 1 113 ? -2.316 -1.493 7.435 1.00 86.88 113 LYS A CA 1
ATOM 902 C C . LYS A 1 113 ? -3.552 -2.343 7.794 1.00 86.88 113 LYS A C 1
ATOM 904 O O . LYS A 1 113 ? -4.207 -2.027 8.790 1.00 86.88 113 LYS A O 1
ATOM 909 N N . PRO A 1 114 ? -3.868 -3.425 7.052 1.00 85.00 114 PRO A N 1
ATOM 910 C CA . PRO A 1 114 ? -4.941 -4.347 7.431 1.00 85.00 114 PRO A CA 1
ATOM 911 C C . PRO A 1 114 ? -4.754 -4.846 8.865 1.00 85.00 114 PRO A C 1
ATOM 913 O O . PRO A 1 114 ? -3.622 -5.088 9.280 1.00 85.00 114 PRO A O 1
ATOM 916 N N . LEU A 1 115 ? -5.832 -5.003 9.632 1.00 78.25 115 LEU A N 1
ATOM 917 C CA . LEU A 1 115 ? -5.724 -5.372 11.047 1.00 78.25 115 LEU A CA 1
ATOM 918 C C . LEU A 1 115 ? -5.531 -6.881 11.227 1.00 78.25 115 LEU A C 1
ATOM 920 O O . LEU A 1 115 ? -4.718 -7.307 12.052 1.00 78.25 115 LEU A O 1
ATOM 924 N N . LEU A 1 116 ? -6.251 -7.699 10.453 1.00 79.56 116 LEU A N 1
ATOM 925 C CA . LEU A 1 116 ? -6.253 -9.147 10.637 1.00 79.56 116 LEU A CA 1
ATOM 926 C C . LEU A 1 116 ? -5.018 -9.799 9.991 1.00 79.56 116 LEU A C 1
ATOM 928 O O . LEU A 1 116 ? -4.687 -9.482 8.848 1.00 79.56 116 LEU A O 1
ATOM 932 N N . PRO A 1 117 ? -4.360 -10.775 10.649 1.00 78.12 117 PRO A N 1
ATOM 933 C CA . PRO A 1 117 ? -3.225 -11.492 10.062 1.00 78.12 117 PRO A CA 1
ATOM 934 C C . PRO A 1 117 ? -3.549 -12.180 8.729 1.00 78.12 117 PRO A C 1
ATOM 936 O O . PRO A 1 117 ? -2.703 -12.228 7.841 1.00 78.12 117 PRO A O 1
ATOM 939 N N . SER A 1 118 ? -4.775 -12.693 8.581 1.00 79.75 118 SER A N 1
ATOM 940 C CA . SER A 1 118 ? -5.256 -13.288 7.330 1.00 79.75 118 SER A CA 1
ATOM 941 C C . SER A 1 118 ? -5.328 -12.259 6.205 1.00 79.75 118 SER A C 1
ATOM 943 O O . SER A 1 118 ? -4.865 -12.528 5.105 1.00 79.75 118 SER A O 1
ATOM 945 N N . GLU A 1 119 ? -5.834 -11.058 6.496 1.00 82.06 119 GLU A N 1
ATOM 946 C CA . GLU A 1 119 ? -5.899 -9.970 5.518 1.00 82.06 119 GLU A CA 1
ATOM 947 C C . GLU A 1 119 ? -4.503 -9.471 5.163 1.00 82.06 119 GLU A C 1
ATOM 949 O O . GLU A 1 119 ? -4.221 -9.284 3.990 1.00 82.06 119 GLU A O 1
ATOM 954 N N . LYS A 1 120 ? -3.606 -9.320 6.149 1.00 81.94 120 LYS A N 1
ATOM 955 C CA . LYS A 1 120 ? -2.205 -8.935 5.910 1.00 81.94 120 LYS A CA 1
ATOM 956 C C . LYS A 1 120 ? -1.493 -9.911 4.973 1.00 81.94 120 LYS A C 1
ATOM 958 O O . LYS A 1 120 ? -0.712 -9.478 4.138 1.00 81.94 120 LYS A O 1
ATOM 963 N N . LYS A 1 121 ? -1.752 -11.216 5.111 1.00 82.50 121 LYS A N 1
ATOM 964 C CA . LYS A 1 121 ? -1.122 -12.254 4.283 1.00 82.50 121 LYS A CA 1
ATOM 965 C C . LYS A 1 121 ? -1.549 -12.175 2.815 1.00 82.50 121 LYS A C 1
ATOM 967 O O . LYS A 1 121 ? -0.724 -12.404 1.935 1.00 82.50 121 LYS A O 1
ATOM 972 N N . ASP A 1 122 ? -2.817 -11.861 2.577 1.00 86.31 122 ASP A N 1
ATOM 973 C CA . ASP A 1 122 ? -3.401 -11.815 1.234 1.00 86.31 122 ASP A CA 1
ATOM 974 C C . ASP A 1 122 ? -3.418 -10.390 0.648 1.00 86.31 122 ASP A C 1
ATOM 976 O O . ASP A 1 122 ? -3.873 -10.173 -0.478 1.00 86.31 122 ASP A O 1
ATOM 980 N N . PHE A 1 123 ? -2.921 -9.407 1.402 1.00 89.06 123 PHE A N 1
ATOM 981 C CA . PHE A 1 123 ? -2.899 -8.010 1.006 1.00 89.06 123 PHE A CA 1
ATOM 982 C C . PHE A 1 123 ? -1.898 -7.779 -0.130 1.00 89.06 123 PHE A C 1
ATOM 984 O O . PHE A 1 123 ? -0.707 -8.055 -0.009 1.00 89.06 123 PHE A O 1
ATOM 991 N N . VAL A 1 124 ? -2.394 -7.259 -1.253 1.00 90.44 124 VAL A N 1
ATOM 992 C CA . VAL A 1 124 ? -1.596 -7.011 -2.455 1.00 90.44 124 VAL A CA 1
ATOM 993 C C . VAL A 1 124 ? -2.053 -5.729 -3.142 1.00 90.44 124 VAL A C 1
ATOM 995 O O . VAL A 1 124 ? -3.239 -5.542 -3.419 1.00 90.44 124 VAL A O 1
ATOM 998 N N . ILE A 1 125 ? -1.091 -4.884 -3.502 1.00 90.94 125 ILE A N 1
ATOM 999 C CA . ILE A 1 125 ? -1.279 -3.693 -4.329 1.00 90.94 125 ILE A CA 1
ATOM 1000 C C . ILE A 1 125 ? -0.851 -4.044 -5.757 1.00 90.94 125 ILE A C 1
ATOM 1002 O O . ILE A 1 125 ? 0.330 -4.209 -6.047 1.00 90.94 125 ILE A O 1
ATOM 1006 N N . ASN A 1 126 ? -1.808 -4.186 -6.672 1.00 90.56 126 ASN A N 1
ATOM 1007 C CA . ASN A 1 126 ? -1.502 -4.510 -8.067 1.00 90.56 126 ASN A CA 1
ATOM 1008 C C . ASN A 1 126 ? -1.126 -3.241 -8.836 1.00 90.56 126 ASN A C 1
ATOM 1010 O O . ASN A 1 126 ? -1.940 -2.324 -8.935 1.00 90.56 126 ASN A O 1
ATOM 1014 N N . VAL A 1 127 ? 0.067 -3.215 -9.434 1.00 90.06 127 VAL A N 1
ATOM 1015 C CA . VAL A 1 127 ? 0.537 -2.078 -10.239 1.00 90.06 127 VAL A CA 1
ATOM 1016 C C . VAL A 1 127 ? 0.625 -2.513 -11.698 1.00 90.06 127 VAL A C 1
ATOM 1018 O O . VAL A 1 127 ? 1.300 -3.486 -12.030 1.00 90.06 127 VAL A O 1
ATOM 1021 N N . LYS A 1 128 ? -0.093 -1.816 -12.580 1.00 89.75 128 LYS A N 1
ATOM 1022 C CA . LYS A 1 128 ? -0.104 -2.084 -14.022 1.0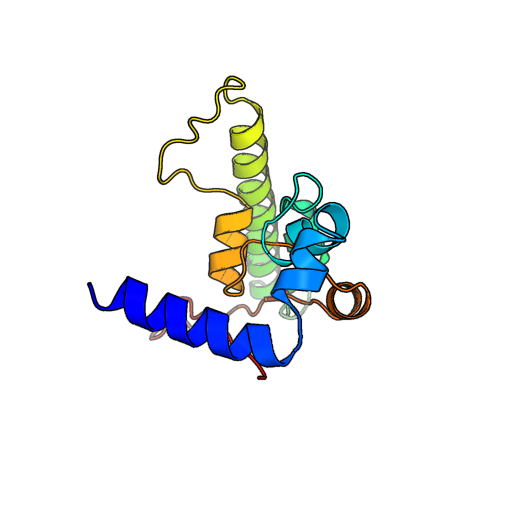0 89.75 128 LYS A CA 1
ATOM 1023 C C . LYS A 1 128 ? 0.344 -0.842 -14.771 1.00 89.75 128 LYS A C 1
ATOM 1025 O O . LYS A 1 128 ? -0.158 0.249 -14.513 1.00 89.75 128 LYS A O 1
ATOM 1030 N N . PHE A 1 129 ? 1.256 -1.025 -15.717 1.00 87.00 129 PHE A N 1
ATOM 1031 C CA . PHE A 1 129 ? 1.775 0.065 -16.531 1.00 87.00 129 PHE A CA 1
ATOM 1032 C C . PHE A 1 129 ? 0.989 0.156 -17.834 1.00 87.00 129 PHE A C 1
ATOM 1034 O O . PHE A 1 129 ? 1.005 -0.755 -18.662 1.00 87.00 129 PHE A O 1
ATOM 1041 N N . HIS A 1 130 ? 0.277 1.265 -18.003 1.00 83.81 130 HIS A N 1
ATOM 1042 C CA . HIS A 1 130 ? -0.454 1.563 -19.225 1.00 83.81 130 HIS A CA 1
ATOM 1043 C C . HIS A 1 130 ? 0.423 2.435 -20.127 1.00 83.81 130 HIS A C 1
ATOM 1045 O O . HIS A 1 130 ? 0.643 3.607 -19.840 1.00 83.81 130 HIS A O 1
ATOM 1051 N N . HIS A 1 131 ? 0.946 1.838 -21.201 1.00 79.06 131 HIS A N 1
ATOM 1052 C CA . HIS A 1 131 ? 1.847 2.508 -22.155 1.00 79.06 131 HIS A CA 1
ATOM 1053 C C . HIS A 1 131 ? 1.113 3.186 -23.315 1.00 79.06 131 HIS A C 1
ATOM 1055 O O . HIS A 1 131 ? 1.689 4.036 -23.988 1.00 79.06 131 HIS A O 1
ATOM 1061 N N . ASP A 1 132 ? -0.147 2.817 -23.545 1.00 71.19 132 ASP A N 1
ATOM 1062 C CA . ASP A 1 132 ? -0.962 3.324 -24.649 1.00 71.19 132 ASP A CA 1
ATOM 1063 C C . ASP A 1 132 ? -1.676 4.606 -24.197 1.00 71.19 132 ASP A C 1
ATOM 1065 O O . ASP A 1 132 ? -2.846 4.609 -23.811 1.00 71.19 132 ASP A O 1
ATOM 1069 N N . CYS A 1 133 ? -0.923 5.702 -24.157 1.00 61.34 133 CYS A N 1
ATOM 1070 C CA . CYS A 1 133 ? -1.400 6.991 -23.674 1.00 61.34 133 CYS A CA 1
ATOM 1071 C C . CYS A 1 133 ? -1.765 7.906 -24.846 1.00 61.34 133 CYS A C 1
ATOM 1073 O O . CYS A 1 133 ? -1.008 8.808 -25.179 1.00 61.34 133 CYS A O 1
ATOM 1075 N N . ASP A 1 134 ? -2.932 7.676 -25.450 1.00 52.84 134 ASP A N 1
ATOM 1076 C CA . ASP A 1 134 ? -3.575 8.682 -26.313 1.00 52.84 134 ASP A CA 1
ATOM 1077 C C . ASP A 1 134 ? -4.979 9.088 -25.827 1.00 52.84 134 ASP A C 1
ATOM 1079 O O . ASP A 1 134 ? -5.571 10.012 -26.374 1.00 52.84 134 ASP A O 1
ATOM 1083 N N . THR A 1 135 ? -5.547 8.456 -24.787 1.00 53.00 135 THR A N 1
ATOM 1084 C CA . THR A 1 135 ? -6.921 8.793 -24.339 1.00 53.00 135 THR A CA 1
ATOM 1085 C C . THR A 1 135 ? -7.256 8.568 -22.855 1.00 53.00 135 THR A C 1
ATOM 1087 O O . THR A 1 135 ? -8.369 8.902 -22.453 1.00 53.00 135 THR A O 1
ATOM 1090 N N . ALA A 1 136 ? -6.350 8.061 -22.007 1.00 53.41 136 ALA A N 1
ATOM 1091 C CA . ALA A 1 136 ? -6.669 7.767 -20.602 1.00 53.41 136 ALA A CA 1
ATOM 1092 C C . ALA A 1 136 ? -5.620 8.311 -19.616 1.00 53.41 136 ALA A C 1
ATOM 1094 O O . ALA A 1 136 ? -4.428 8.053 -19.752 1.00 53.41 136 ALA A O 1
ATOM 1095 N N . HIS A 1 137 ? -6.082 9.047 -18.599 1.00 54.88 137 HIS A N 1
ATOM 1096 C CA . HIS A 1 137 ? -5.284 9.437 -17.431 1.00 54.88 137 HIS A CA 1
ATOM 1097 C C . HIS A 1 137 ? -4.941 8.213 -16.561 1.00 54.88 137 HIS A C 1
ATOM 1099 O O . HIS A 1 137 ? -5.575 7.167 -16.698 1.00 54.88 137 HIS A O 1
ATOM 1105 N N . CYS A 1 138 ? -3.982 8.336 -15.631 1.00 55.16 138 CYS A N 1
ATOM 1106 C CA . CYS A 1 138 ? -3.729 7.307 -14.614 1.00 55.16 138 CYS A CA 1
ATOM 1107 C C . CYS A 1 138 ? -5.028 6.972 -13.863 1.00 55.16 138 CYS A C 1
ATOM 1109 O O . CYS A 1 138 ? -5.523 7.774 -13.070 1.00 55.16 138 CYS A O 1
ATOM 1111 N N . LEU A 1 139 ? -5.582 5.790 -14.126 1.00 57.69 139 LEU A N 1
ATOM 1112 C CA . LEU A 1 139 ? -6.808 5.297 -13.511 1.00 57.69 139 LEU A CA 1
ATOM 1113 C C . LEU A 1 139 ? -6.448 4.286 -12.423 1.00 57.69 139 LEU A C 1
ATOM 1115 O O . LEU A 1 139 ? -5.987 3.185 -12.715 1.00 57.69 139 LEU A O 1
ATOM 1119 N N . PHE A 1 140 ? -6.707 4.646 -11.168 1.00 56.44 140 PHE A N 1
ATOM 1120 C CA . PHE A 1 140 ? -6.729 3.697 -10.057 1.00 56.44 140 PHE A CA 1
ATOM 1121 C C . PHE A 1 140 ? -8.165 3.207 -9.882 1.00 56.44 140 PHE A C 1
ATOM 1123 O O . PHE A 1 140 ? -9.087 4.007 -9.730 1.00 56.44 140 PHE A O 1
ATOM 1130 N N . SER A 1 141 ? -8.369 1.890 -9.941 1.00 53.72 141 SER A N 1
ATOM 1131 C CA . SER A 1 141 ? -9.683 1.275 -9.736 1.00 53.72 141 SER A CA 1
ATOM 1132 C C . SER A 1 141 ? -9.670 0.466 -8.444 1.00 53.72 141 SER A C 1
ATOM 1134 O O . SER A 1 141 ? -8.944 -0.518 -8.318 1.00 53.72 141 SER A O 1
ATOM 1136 N N . TYR A 1 142 ? -10.468 0.899 -7.469 1.00 48.91 142 TYR A N 1
ATOM 1137 C CA . TYR A 1 142 ? -10.689 0.172 -6.224 1.00 48.91 142 TYR A CA 1
ATOM 1138 C C . TYR A 1 142 ? -12.004 -0.601 -6.319 1.00 48.91 142 TYR A C 1
ATOM 1140 O O . TYR A 1 142 ? -13.057 -0.014 -6.565 1.00 48.91 142 TYR A O 1
ATOM 1148 N N . CYS A 1 143 ? -11.949 -1.919 -6.128 1.00 40.88 143 CYS A N 1
ATOM 1149 C CA . CYS A 1 143 ? -13.13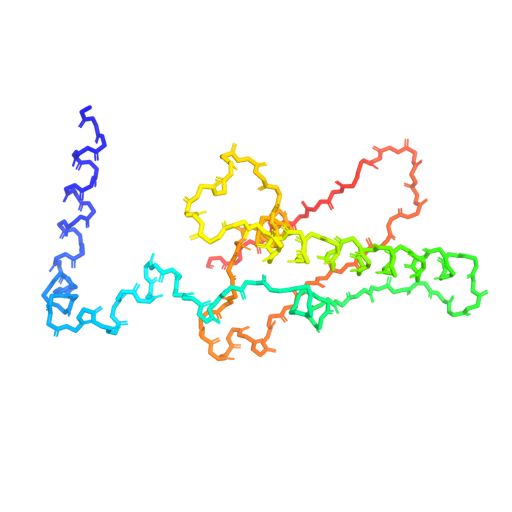2 -2.771 -6.068 1.00 40.88 143 CYS A CA 1
ATOM 1150 C C . CYS A 1 143 ? -13.210 -3.385 -4.668 1.00 40.88 143 CYS A C 1
ATOM 1152 O O . CYS A 1 143 ? -12.564 -4.394 -4.389 1.00 40.88 143 CYS A O 1
ATOM 1154 N N . GLN A 1 144 ? -13.984 -2.765 -3.777 1.00 36.72 144 GLN A N 1
ATOM 1155 C CA . GLN A 1 144 ? -14.276 -3.330 -2.463 1.00 36.72 144 GLN A CA 1
ATOM 1156 C C . GLN A 1 144 ? -15.230 -4.514 -2.666 1.00 36.72 144 GLN A C 1
ATOM 1158 O O . GLN A 1 144 ? -16.390 -4.315 -3.029 1.00 36.72 144 GLN A O 1
ATOM 1163 N N . ARG A 1 145 ? -14.756 -5.756 -2.495 1.00 27.98 145 ARG A N 1
ATOM 1164 C CA . ARG A 1 145 ? -15.681 -6.872 -2.246 1.00 27.98 145 ARG A CA 1
ATOM 1165 C C . ARG A 1 145 ? -16.247 -6.659 -0.845 1.00 27.98 145 ARG A C 1
ATOM 1167 O O . ARG A 1 145 ? -15.505 -6.790 0.124 1.00 27.98 145 ARG A O 1
ATOM 1174 N N . LEU A 1 146 ? -17.513 -6.251 -0.786 1.00 32.84 146 LEU A N 1
ATOM 1175 C CA . LEU A 1 146 ? -18.349 -6.333 0.411 1.00 32.84 146 LEU A CA 1
ATOM 1176 C C . LEU A 1 146 ? -18.761 -7.786 0.655 1.00 32.84 146 LEU A C 1
ATOM 1178 O O . LEU A 1 146 ? -18.979 -8.501 -0.353 1.00 32.84 146 LEU A O 1
#

Secondary structure (DSSP, 8-state):
-HHHHHHHHHHHHHHTTTHHHHHHHSHHHHHHHHS--GGG---HHHHHHTEEEEPPPTTSHHHHHHHHHHHHHHHHHHHHHHHHHSS-SSS---TT---HHHHHHHHHS-SS--SSHHHHHH--EEEE-----SS-----------

pLDDT: mean 80.33, std 16.12, range [27.98, 95.62]

Mean predicted aligned error: 10.6 Å

Organism: NCBI:txid630221

Radius of gyration: 20.18 Å; Cα contacts (8 Å, |Δi|>4): 97; chains: 1; bounding box: 45×34×56 Å

Sequence (146 aa):
MRLILMLDQLRKGLQLYELPKIMKTHQDLCQPLFVTGEDNKVDAVFILENSRPVFSEIGSAKHRMETNIMNFFQDYLQEIEDSEQDGPSNNNIAPGSLTVGRIMQWLIGQGHKPLLPSEKKDFVINVKFHHDCDTAHCLFSYCQRL

Solvent-accessible surface area (backbone atoms only — not comparable to full-atom values): 9069 Å² total; per-residue (Å²): 117,68,65,61,57,52,52,50,51,52,49,55,59,42,47,78,71,45,43,65,55,50,41,69,76,40,41,83,74,41,45,60,78,82,40,86,52,82,94,44,65,47,51,48,64,60,58,56,75,30,43,49,71,58,74,56,62,86,90,39,75,63,23,56,50,52,52,48,51,52,50,52,51,51,54,53,34,44,54,38,49,53,60,64,65,75,49,74,98,58,97,66,75,59,94,80,67,80,42,47,24,54,50,40,22,70,71,67,74,44,47,56,63,66,86,49,72,71,51,50,72,70,50,69,45,80,40,75,80,81,82,81,70,87,86,65,76,95,78,82,84,78,80,83,85,125

Nearest PDB structures (foldseek):
  4dcf-assembly2_D  TM=3.448E-01  e=3.237E+00  Bothrops brazili